Protein AF-E1YEP9-F1 (afdb_monomer_lite)

Organism: NCBI:txid201089

Foldseek 3Di:
DDDDDDDPDPPDDDQLVNVQWDADPVRDIDHDLVSVCVSVPPPDVVVSVVVLVVVLVVCVVVVHHSCVRDDDDPDDDPDPPPPPDDDDDDDDDDDDDD

InterPro domains:
  IPR003497 BRO N-terminal domain [PF02498] (20-78)

Secondary structure (DSSP, 8-state):
-PPPP------S---HHHHT-EE-TTS-EE--HHHHHHHTT-SSHHHHHHHHHHHHHHHHHTT--HHHH-------------------PPPPPPPP--

pLDDT: mean 74.93, std 18.82, range [39.97, 94.25]

Radius of gyration: 26.09 Å; chains: 1; bounding box: 73×68×63 Å

Sequence (98 aa):
MMAKEIVKTTGGHASPFERIRKVNKVGNEYWESRDLADVLGYTQYRNFEAVIEKAKLSCFNSGHRIEDHFADVSKMVETKQRKQLGKAEAPAKKKANN

Structure (mmCIF, N/CA/C/O backbone):
data_AF-E1YEP9-F1
#
_entry.id   AF-E1YEP9-F1
#
loop_
_atom_site.group_PDB
_atom_site.id
_atom_site.type_symbol
_atom_site.label_atom_id
_atom_site.label_alt_id
_atom_site.label_comp_id
_atom_site.label_asym_id
_atom_site.label_entity_id
_atom_site.label_seq_id
_atom_site.pdbx_PDB_ins_code
_atom_site.Cartn_x
_atom_site.Cartn_y
_atom_site.Cartn_z
_atom_site.occupancy
_atom_site.B_iso_or_equiv
_atom_site.auth_seq_id
_atom_site.auth_comp_id
_atom_site.auth_asym_id
_atom_site.auth_atom_id
_atom_site.pdbx_PDB_model_num
ATOM 1 N N . MET A 1 1 ? 10.455 -9.889 -39.639 1.00 39.97 1 MET A N 1
ATOM 2 C CA . MET A 1 1 ? 10.812 -10.696 -38.453 1.00 39.97 1 MET A CA 1
ATOM 3 C C . MET A 1 1 ? 9.800 -10.358 -37.371 1.00 39.97 1 MET A C 1
ATOM 5 O O . MET A 1 1 ? 9.776 -9.221 -36.928 1.00 39.97 1 MET A O 1
ATOM 9 N N . MET A 1 2 ? 8.883 -11.277 -37.066 1.00 41.19 2 MET A N 1
ATOM 10 C CA . MET A 1 2 ? 7.802 -11.064 -36.095 1.00 41.19 2 MET A CA 1
ATOM 11 C C . MET A 1 2 ? 8.363 -11.326 -34.692 1.00 41.19 2 MET A C 1
ATOM 13 O O . MET A 1 2 ? 8.822 -12.437 -34.421 1.00 41.19 2 MET A O 1
ATOM 17 N N . ALA A 1 3 ? 8.388 -10.309 -33.831 1.00 51.38 3 ALA A N 1
ATOM 18 C CA . ALA A 1 3 ? 8.779 -10.472 -32.437 1.00 51.38 3 ALA A CA 1
ATOM 19 C C . ALA A 1 3 ? 7.714 -11.313 -31.719 1.00 51.38 3 ALA A C 1
ATOM 21 O O . ALA A 1 3 ? 6.533 -10.979 -31.727 1.00 51.38 3 ALA A O 1
ATOM 22 N N . LYS A 1 4 ? 8.151 -12.441 -31.157 1.00 49.72 4 LYS A N 1
ATOM 23 C CA . LYS A 1 4 ? 7.340 -13.381 -30.382 1.00 49.72 4 LYS A CA 1
ATOM 24 C C . LYS A 1 4 ? 6.714 -12.672 -29.181 1.00 49.72 4 LYS A C 1
ATOM 26 O O . LYS A 1 4 ? 7.434 -12.177 -28.317 1.00 49.72 4 LYS A O 1
ATOM 31 N N . GLU A 1 5 ? 5.389 -12.686 -29.111 1.00 57.19 5 GLU A N 1
ATOM 32 C CA . GLU A 1 5 ? 4.649 -12.367 -27.895 1.00 57.19 5 GLU A CA 1
ATOM 33 C C . GLU A 1 5 ? 4.967 -13.411 -26.818 1.00 57.19 5 GLU A C 1
ATOM 35 O O . GLU A 1 5 ? 4.740 -14.612 -26.983 1.00 57.19 5 GLU A O 1
ATOM 40 N N . ILE A 1 6 ? 5.517 -12.943 -25.701 1.00 57.78 6 ILE A N 1
ATOM 41 C CA . ILE A 1 6 ? 5.626 -13.716 -24.467 1.00 57.78 6 ILE A CA 1
ATOM 42 C C . ILE A 1 6 ? 4.235 -13.835 -23.835 1.00 57.78 6 ILE A C 1
ATOM 44 O O . ILE A 1 6 ? 3.809 -12.997 -23.044 1.00 57.78 6 ILE A O 1
ATOM 48 N N . VAL A 1 7 ? 3.513 -14.899 -24.181 1.00 55.56 7 VAL A N 1
ATOM 49 C CA . VAL A 1 7 ? 2.332 -15.334 -23.427 1.00 55.56 7 VAL A CA 1
ATOM 50 C C . VAL A 1 7 ? 2.781 -15.685 -22.006 1.00 55.56 7 VAL A C 1
ATOM 52 O O . VAL A 1 7 ? 3.475 -16.680 -21.789 1.00 55.56 7 VAL A O 1
ATOM 55 N N . LYS A 1 8 ? 2.408 -14.858 -21.021 1.00 56.81 8 LYS A N 1
ATOM 56 C CA . LYS A 1 8 ? 2.559 -15.186 -19.597 1.00 56.81 8 LYS A CA 1
ATOM 57 C C . LYS A 1 8 ? 1.553 -16.297 -19.253 1.00 56.81 8 LYS A C 1
ATOM 59 O O . LYS A 1 8 ? 0.384 -16.033 -18.987 1.00 56.81 8 LYS A O 1
ATOM 64 N N . THR A 1 9 ? 2.007 -17.546 -19.302 1.00 49.25 9 THR A N 1
ATOM 65 C CA . THR A 1 9 ? 1.274 -18.731 -18.834 1.00 49.25 9 THR A CA 1
ATOM 66 C C . THR A 1 9 ? 1.121 -18.684 -17.312 1.00 49.25 9 THR A C 1
ATOM 68 O O . THR A 1 9 ? 2.049 -19.048 -16.595 1.00 49.25 9 THR A O 1
ATOM 71 N N . THR A 1 10 ? -0.052 -18.300 -16.802 1.00 54.34 10 THR A N 1
ATOM 72 C CA . THR A 1 10 ? -0.439 -18.591 -15.409 1.00 54.34 10 THR A CA 1
ATOM 73 C C . THR A 1 10 ? -1.426 -19.752 -15.416 1.00 54.34 10 THR A C 1
ATOM 75 O O . THR A 1 10 ? -2.640 -19.568 -15.466 1.00 54.34 10 THR A O 1
ATOM 78 N N . GLY A 1 11 ? -0.892 -20.973 -15.425 1.00 53.00 11 GLY A N 1
ATOM 79 C CA . GLY A 1 11 ? -1.674 -22.188 -15.235 1.00 53.00 11 GLY A CA 1
ATOM 80 C C . GLY A 1 11 ? -2.102 -22.350 -13.772 1.00 53.00 11 GLY A C 1
ATOM 81 O O . GLY A 1 11 ? -1.272 -22.337 -12.868 1.00 53.00 11 GLY A O 1
ATOM 82 N N . GLY A 1 12 ? -3.404 -22.528 -13.549 1.00 63.25 12 GLY A N 1
ATOM 83 C CA . GLY A 1 12 ? -3.971 -23.209 -12.379 1.00 63.25 12 GLY A CA 1
ATOM 84 C C . GLY A 1 12 ? -4.341 -22.358 -11.162 1.00 63.25 12 GLY A C 1
ATOM 85 O O . GLY A 1 12 ? -5.459 -22.489 -10.674 1.00 63.25 12 GLY A O 1
ATOM 86 N N . HIS A 1 13 ? -3.466 -21.477 -10.668 1.00 62.81 13 HIS A N 1
ATOM 87 C CA . HIS A 1 13 ? -3.730 -20.735 -9.424 1.00 62.81 13 HIS A CA 1
ATOM 88 C C . HIS A 1 13 ? -3.245 -19.286 -9.513 1.00 62.81 13 HIS A C 1
ATOM 90 O O . HIS A 1 13 ? -2.092 -18.978 -9.222 1.00 62.81 13 HIS A O 1
ATOM 96 N N . ALA A 1 14 ? -4.136 -18.371 -9.904 1.00 78.62 14 ALA A N 1
ATOM 97 C CA . ALA A 1 14 ? -3.864 -16.943 -9.778 1.00 78.62 14 ALA A CA 1
ATOM 98 C C . ALA A 1 14 ? -3.813 -16.576 -8.288 1.00 78.62 14 ALA A C 1
ATOM 100 O O . ALA A 1 14 ? -4.786 -16.796 -7.558 1.00 78.62 14 ALA A O 1
ATOM 101 N N . SER A 1 15 ? -2.681 -16.028 -7.834 1.00 89.12 15 SER A N 1
ATOM 102 C CA . SER A 1 15 ? -2.558 -15.555 -6.456 1.00 89.12 15 SER A CA 1
ATOM 103 C C . SER A 1 15 ? -3.604 -14.461 -6.186 1.00 89.12 15 SER A C 1
ATOM 105 O O . SER A 1 15 ? -4.015 -13.755 -7.115 1.00 89.12 15 SER A O 1
ATOM 107 N N . PRO A 1 16 ? -4.037 -14.266 -4.930 1.00 89.38 16 PRO A N 1
ATOM 108 C CA . PRO A 1 16 ? -4.932 -13.165 -4.577 1.00 89.38 16 PRO A CA 1
ATOM 109 C C . PRO A 1 16 ? -4.438 -11.795 -5.071 1.00 89.38 16 PRO A C 1
ATOM 111 O O . PRO A 1 16 ? -5.250 -10.950 -5.433 1.00 89.38 16 PRO A O 1
ATOM 114 N N . PHE A 1 17 ? -3.118 -11.610 -5.171 1.00 90.69 17 PHE A N 1
ATOM 115 C CA . PHE A 1 17 ? -2.482 -10.391 -5.667 1.00 90.69 17 PHE A CA 1
ATOM 116 C C . PHE A 1 17 ? -2.583 -10.229 -7.188 1.00 90.69 17 PHE A C 1
ATOM 118 O O . PHE A 1 17 ? -2.809 -9.118 -7.665 1.00 90.69 17 PHE A O 1
ATOM 125 N N . GLU A 1 18 ? -2.492 -11.319 -7.958 1.00 91.38 18 GLU A N 1
ATOM 126 C CA . GLU A 1 18 ? -2.675 -11.266 -9.417 1.00 91.38 18 GLU A CA 1
ATOM 127 C C . GLU A 1 18 ? -4.107 -10.865 -9.788 1.00 91.38 18 GLU A C 1
ATOM 129 O O . GLU A 1 18 ? -4.331 -10.216 -10.807 1.00 91.38 18 GLU A O 1
ATOM 134 N N . ARG A 1 19 ? -5.088 -11.202 -8.941 1.00 90.75 19 ARG A N 1
ATOM 135 C CA . ARG A 1 19 ? -6.506 -10.881 -9.173 1.00 90.75 19 ARG A CA 1
ATOM 136 C C . ARG A 1 19 ? -6.817 -9.387 -9.075 1.00 90.75 19 ARG A C 1
ATOM 138 O O . ARG A 1 19 ? -7.766 -8.937 -9.708 1.00 90.75 19 ARG A O 1
ATOM 145 N N . ILE A 1 20 ? -6.046 -8.641 -8.284 1.00 93.38 20 ILE A N 1
ATOM 146 C CA . ILE A 1 20 ? -6.215 -7.191 -8.079 1.00 93.38 20 ILE A CA 1
ATOM 147 C C . ILE A 1 20 ? -5.174 -6.358 -8.842 1.00 93.38 20 ILE A C 1
ATOM 149 O O . ILE A 1 20 ? -5.124 -5.136 -8.692 1.00 93.38 20 ILE A O 1
ATOM 153 N N . ARG A 1 21 ? -4.337 -7.008 -9.658 1.00 93.31 21 ARG A N 1
ATOM 154 C CA . ARG A 1 21 ? -3.330 -6.345 -10.485 1.00 93.31 21 ARG A CA 1
ATOM 155 C C . ARG A 1 21 ? -4.002 -5.464 -11.535 1.00 93.31 21 ARG A C 1
ATOM 157 O O .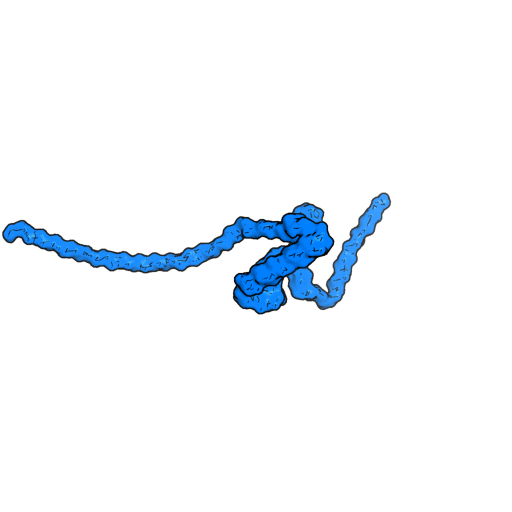 ARG A 1 21 ? -4.866 -5.921 -12.283 1.00 93.31 21 ARG A O 1
ATOM 164 N N . LYS A 1 22 ? -3.553 -4.215 -11.639 1.00 92.25 22 LYS A N 1
ATOM 165 C CA . LYS A 1 22 ? -3.986 -3.250 -12.656 1.00 92.25 22 LYS A CA 1
ATOM 166 C C . LYS A 1 22 ? -2.810 -2.911 -13.562 1.00 92.25 22 LYS A C 1
ATOM 168 O O . LYS A 1 22 ? -1.655 -3.047 -13.173 1.00 92.25 22 LYS A O 1
ATOM 173 N N . VAL A 1 23 ? -3.105 -2.487 -14.785 1.00 93.50 23 VAL A N 1
ATOM 174 C CA . VAL A 1 23 ? -2.098 -2.082 -15.770 1.00 93.50 23 VAL A CA 1
ATOM 175 C C . VAL A 1 23 ? -2.440 -0.677 -16.235 1.00 93.50 23 VAL A C 1
ATOM 177 O O . VAL A 1 23 ? -3.595 -0.390 -16.554 1.00 93.50 23 VAL A O 1
ATOM 180 N N . ASN A 1 24 ? -1.466 0.229 -16.210 1.00 88.94 24 ASN A N 1
ATOM 181 C CA . ASN A 1 24 ? -1.675 1.604 -16.651 1.00 88.94 24 ASN A CA 1
ATOM 182 C C . ASN A 1 24 ? -1.579 1.718 -18.187 1.00 88.94 24 ASN A C 1
ATOM 184 O O . ASN A 1 24 ? -1.259 0.760 -18.886 1.00 88.94 24 ASN A O 1
ATOM 188 N N . LYS A 1 25 ? -1.822 2.916 -18.734 1.00 89.56 25 LYS A N 1
ATOM 189 C CA . LYS A 1 25 ? -1.782 3.163 -20.191 1.00 89.56 25 LYS A CA 1
ATOM 190 C C . LYS A 1 25 ? -0.412 2.909 -20.837 1.00 89.56 25 LYS A C 1
ATOM 192 O O . LYS A 1 25 ? -0.336 2.781 -22.051 1.00 89.56 25 LYS A O 1
ATOM 197 N N . VAL A 1 26 ? 0.649 2.870 -20.033 1.00 90.38 26 VAL A N 1
ATOM 198 C CA . VAL A 1 26 ? 2.038 2.648 -20.460 1.00 90.38 26 VAL A CA 1
ATOM 199 C C . VAL A 1 26 ? 2.411 1.159 -20.370 1.00 90.38 26 VAL A C 1
ATOM 201 O O . VAL A 1 26 ? 3.500 0.771 -20.772 1.00 90.38 26 VAL A O 1
ATOM 204 N N . GLY A 1 27 ? 1.511 0.302 -19.874 1.00 89.44 27 GLY A N 1
ATOM 205 C CA . GLY A 1 27 ? 1.762 -1.129 -19.706 1.00 89.44 27 GLY A CA 1
ATOM 206 C C . GLY A 1 27 ? 2.409 -1.507 -18.371 1.00 89.44 27 GLY A C 1
ATOM 207 O O . GLY A 1 27 ? 2.709 -2.680 -18.169 1.00 89.44 27 GLY A O 1
ATOM 208 N N . ASN A 1 28 ? 2.591 -0.560 -17.443 1.00 89.25 28 ASN A N 1
ATOM 209 C CA . ASN A 1 28 ? 3.166 -0.854 -16.129 1.00 89.25 28 ASN A CA 1
ATOM 210 C C . ASN A 1 28 ? 2.105 -1.412 -15.176 1.00 89.25 28 ASN A C 1
ATOM 212 O O . ASN A 1 28 ? 0.991 -0.883 -15.083 1.00 89.25 28 ASN A O 1
ATOM 216 N N . GLU A 1 29 ? 2.485 -2.458 -14.449 1.00 93.06 29 GLU A N 1
ATOM 217 C CA . GLU A 1 29 ? 1.665 -3.115 -13.434 1.00 93.06 29 GLU A CA 1
ATOM 218 C C . GLU A 1 29 ? 1.649 -2.280 -12.143 1.00 93.06 29 GLU A C 1
ATOM 220 O O . GLU A 1 29 ? 2.682 -1.787 -11.692 1.00 93.06 29 GLU A O 1
ATOM 225 N N . TYR A 1 30 ? 0.468 -2.103 -11.551 1.00 91.19 30 TYR A N 1
ATOM 226 C CA . TYR A 1 30 ? 0.286 -1.403 -10.284 1.00 91.19 30 TYR A CA 1
ATOM 227 C C . TYR A 1 30 ? -0.876 -1.995 -9.484 1.00 91.19 30 TYR A C 1
ATOM 229 O O . TYR A 1 30 ? -1.757 -2.673 -10.019 1.00 91.19 30 TYR A O 1
ATOM 237 N N . TRP A 1 31 ? -0.894 -1.696 -8.189 1.00 92.25 31 TRP A N 1
ATOM 238 C CA . TRP A 1 31 ? -1.940 -2.113 -7.263 1.00 92.25 31 TRP A CA 1
ATOM 239 C C . TRP A 1 31 ? -2.508 -0.891 -6.549 1.00 92.25 31 TRP A C 1
ATOM 241 O O . TRP A 1 31 ? -1.761 0.001 -6.148 1.00 92.25 31 TRP A O 1
ATOM 251 N N . GLU A 1 32 ? -3.832 -0.831 -6.381 1.00 91.00 32 GLU A N 1
ATOM 252 C CA . GLU A 1 32 ? -4.420 0.185 -5.507 1.00 91.00 32 GLU A CA 1
ATOM 253 C C . GLU A 1 32 ? -4.262 -0.250 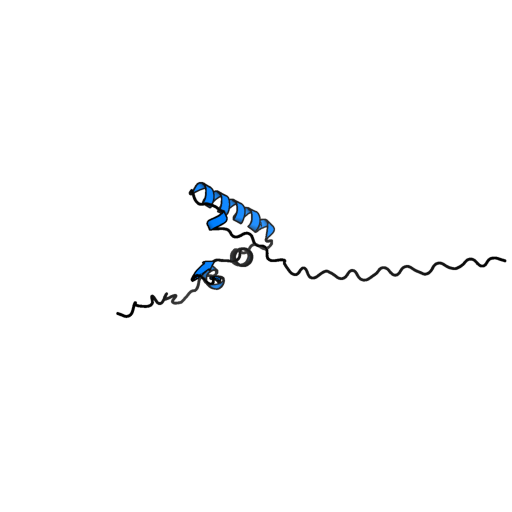-4.045 1.00 91.00 32 GLU A C 1
ATOM 255 O O . GLU A 1 32 ? -4.550 -1.387 -3.677 1.00 91.00 32 GLU A O 1
ATOM 260 N N . SER A 1 33 ? -3.831 0.688 -3.201 1.00 89.81 33 SER A N 1
ATOM 261 C CA . SER A 1 33 ? -3.585 0.453 -1.773 1.00 89.81 33 SER A CA 1
ATOM 262 C C . SER A 1 33 ? -4.790 -0.156 -1.038 1.00 89.81 33 SER A C 1
ATOM 264 O O . SER A 1 33 ? -4.631 -1.020 -0.180 1.00 89.81 33 SER A O 1
ATOM 266 N N . ARG A 1 34 ? -6.013 0.258 -1.397 1.00 89.38 34 ARG A N 1
ATOM 267 C CA . ARG A 1 34 ? -7.244 -0.273 -0.788 1.00 89.38 34 ARG A CA 1
ATOM 268 C C . ARG A 1 34 ? -7.466 -1.748 -1.107 1.00 89.38 34 ARG A C 1
ATOM 270 O O . ARG A 1 34 ? -7.722 -2.519 -0.193 1.00 89.38 34 ARG A O 1
ATOM 277 N N . ASP A 1 35 ? -7.283 -2.133 -2.367 1.00 91.19 35 ASP A N 1
ATOM 278 C CA . ASP A 1 35 ? -7.430 -3.528 -2.789 1.00 91.19 35 ASP A CA 1
ATOM 279 C C . ASP A 1 35 ? -6.378 -4.415 -2.101 1.00 91.19 35 ASP A C 1
ATOM 281 O O . ASP A 1 35 ? -6.671 -5.534 -1.683 1.00 91.19 35 ASP A O 1
ATOM 285 N N . LEU A 1 36 ? -5.153 -3.901 -1.929 1.00 92.25 36 LEU A N 1
ATOM 286 C CA . LEU A 1 36 ? -4.100 -4.596 -1.185 1.00 92.25 36 LEU A CA 1
ATOM 287 C C . LEU A 1 36 ? -4.453 -4.789 0.291 1.00 92.25 36 LEU A C 1
ATOM 289 O O . LEU A 1 36 ? -4.226 -5.875 0.823 1.00 92.25 36 LEU A O 1
ATOM 293 N N . ALA A 1 37 ? -5.011 -3.768 0.946 1.00 92.88 37 ALA A N 1
ATOM 294 C CA . ALA A 1 37 ? -5.439 -3.862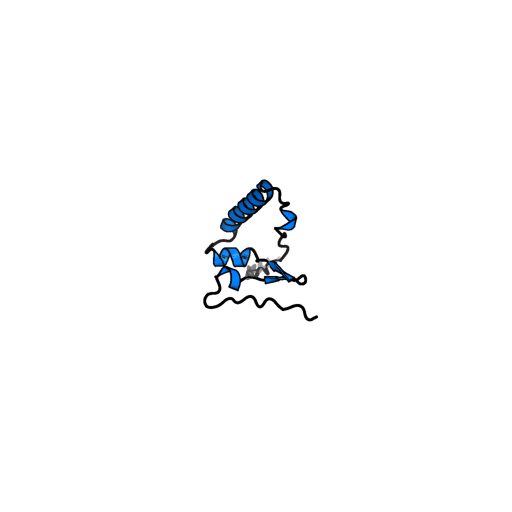 2.339 1.00 92.88 37 ALA A CA 1
ATOM 295 C C . ALA A 1 37 ? -6.476 -4.981 2.530 1.00 92.88 37 ALA A C 1
ATOM 297 O O . ALA A 1 37 ? -6.341 -5.791 3.451 1.00 92.88 37 ALA A O 1
ATOM 298 N N . ASP A 1 38 ? -7.454 -5.064 1.624 1.00 91.88 38 ASP A N 1
ATOM 299 C CA . ASP A 1 38 ? -8.508 -6.079 1.655 1.00 91.88 38 ASP A CA 1
ATOM 300 C C . ASP A 1 38 ? -7.944 -7.489 1.427 1.00 91.88 38 ASP A C 1
ATOM 302 O O . ASP A 1 38 ? -8.257 -8.413 2.179 1.00 91.88 38 ASP A O 1
ATOM 306 N N . VAL A 1 39 ? -7.058 -7.660 0.437 1.00 93.94 39 VAL A N 1
ATOM 307 C CA . VAL A 1 39 ? -6.409 -8.955 0.153 1.00 93.94 39 VAL A CA 1
ATOM 308 C C . VAL A 1 39 ? -5.532 -9.427 1.316 1.00 93.94 39 VAL A C 1
ATOM 310 O O . VAL A 1 39 ? -5.452 -10.627 1.577 1.00 93.94 39 VAL A O 1
ATOM 313 N N . LEU A 1 40 ? -4.901 -8.499 2.037 1.00 91.75 40 LEU A N 1
ATOM 314 C CA . LEU A 1 40 ? -4.092 -8.791 3.223 1.00 91.75 40 LEU A CA 1
ATOM 315 C C . LEU A 1 40 ? -4.925 -8.951 4.509 1.00 91.75 40 LEU A C 1
ATOM 317 O O . LEU A 1 40 ? -4.364 -9.263 5.558 1.00 91.75 40 LEU A O 1
ATOM 321 N N . GLY A 1 41 ? -6.248 -8.765 4.446 1.00 92.94 41 GLY A N 1
ATOM 322 C CA . GLY A 1 41 ? -7.162 -8.996 5.566 1.00 92.94 41 GLY A CA 1
ATOM 323 C C . GLY A 1 41 ? -7.243 -7.854 6.583 1.00 92.94 41 GLY A C 1
ATOM 324 O O . GLY A 1 41 ? -7.665 -8.072 7.721 1.00 92.94 41 GLY A O 1
ATOM 325 N N . TYR A 1 42 ? -6.858 -6.630 6.215 1.00 91.75 42 TYR A N 1
ATOM 326 C CA . TYR A 1 42 ? -6.976 -5.472 7.101 1.00 91.75 42 TYR A CA 1
ATOM 327 C C . TYR A 1 42 ? -8.423 -4.970 7.165 1.00 91.75 42 TYR A C 1
ATOM 329 O O . TYR A 1 42 ? -8.929 -4.375 6.224 1.00 91.75 42 TYR A O 1
ATOM 337 N N . THR A 1 43 ? -9.078 -5.114 8.322 1.00 88.12 43 THR A N 1
ATOM 338 C CA . THR A 1 43 ? -10.463 -4.635 8.526 1.00 88.12 43 THR A CA 1
ATOM 339 C C . THR A 1 43 ? -10.595 -3.109 8.476 1.00 88.12 43 THR A C 1
ATOM 341 O O . THR A 1 43 ? -11.642 -2.579 8.118 1.00 88.12 43 THR A O 1
ATOM 344 N N . GLN A 1 44 ? -9.552 -2.385 8.886 1.00 87.38 44 GLN A N 1
ATOM 345 C CA . GLN A 1 44 ? -9.530 -0.924 8.910 1.00 87.38 44 GLN A CA 1
ATOM 346 C C . GLN A 1 44 ? -8.313 -0.422 8.143 1.00 87.38 44 GLN A C 1
ATOM 348 O O . GLN A 1 44 ? -7.179 -0.724 8.517 1.00 87.38 44 GLN A O 1
ATOM 353 N N . TYR A 1 45 ? -8.547 0.414 7.129 1.00 87.69 45 TYR A N 1
ATOM 354 C CA . TYR A 1 45 ? -7.481 0.974 6.294 1.00 87.69 45 TYR A CA 1
ATOM 355 C C . TYR A 1 45 ? -6.429 1.744 7.108 1.00 87.69 45 TYR A C 1
ATOM 357 O O . TYR A 1 45 ? -5.246 1.656 6.809 1.00 87.69 45 TYR A O 1
ATOM 365 N N . ARG A 1 46 ? -6.820 2.402 8.209 1.00 87.25 46 ARG A N 1
ATOM 366 C CA . ARG A 1 46 ? -5.888 3.112 9.104 1.00 87.25 46 ARG A CA 1
ATOM 367 C C . ARG A 1 46 ? -4.777 2.220 9.668 1.00 87.25 46 ARG A C 1
ATOM 369 O O . ARG A 1 46 ? -3.655 2.671 9.874 1.00 87.25 46 ARG A O 1
ATOM 376 N N . ASN A 1 47 ? -5.066 0.940 9.894 1.00 88.88 47 ASN A N 1
ATOM 377 C CA . ASN A 1 47 ? -4.054 -0.013 10.353 1.00 88.88 47 ASN A CA 1
ATOM 378 C C . ASN A 1 47 ? -3.083 -0.387 9.224 1.00 88.88 47 ASN A C 1
ATOM 380 O O . ASN A 1 47 ? -1.926 -0.713 9.486 1.00 88.88 47 ASN A O 1
ATOM 384 N N . PHE A 1 48 ? -3.549 -0.319 7.976 1.00 91.81 48 PHE A N 1
ATOM 385 C CA . PHE A 1 48 ? -2.739 -0.542 6.787 1.00 91.81 48 PHE A CA 1
ATOM 386 C C . PHE A 1 48 ? -1.864 0.673 6.441 1.00 91.81 48 PHE A C 1
ATOM 388 O O . PHE A 1 48 ? -0.754 0.491 5.952 1.00 91.81 48 PHE A O 1
ATOM 395 N N . GLU A 1 49 ? -2.278 1.900 6.782 1.00 90.25 49 GLU A N 1
ATOM 396 C CA . GLU A 1 49 ? -1.462 3.114 6.582 1.00 90.25 49 GLU A CA 1
ATOM 397 C C . GLU A 1 49 ? -0.066 2.987 7.210 1.00 90.25 49 GLU A C 1
ATOM 399 O O . GLU A 1 49 ? 0.936 3.289 6.568 1.00 90.25 49 GLU A O 1
ATOM 404 N N . ALA A 1 50 ? 0.030 2.429 8.421 1.00 90.19 50 ALA A N 1
ATOM 405 C CA . ALA A 1 50 ? 1.318 2.194 9.078 1.00 90.19 50 ALA A CA 1
ATOM 406 C C . ALA A 1 50 ? 2.217 1.194 8.322 1.00 90.19 50 ALA A C 1
ATOM 408 O O . ALA A 1 50 ? 3.443 1.265 8.419 1.00 90.19 50 ALA A O 1
ATOM 409 N N . VAL A 1 51 ? 1.629 0.250 7.582 1.00 91.62 51 VAL A N 1
ATOM 410 C CA . VAL A 1 51 ? 2.365 -0.702 6.736 1.00 91.62 51 VAL A CA 1
ATOM 411 C C . VAL A 1 51 ? 2.889 -0.004 5.488 1.00 91.62 51 VAL A C 1
ATOM 413 O O . VAL A 1 51 ? 4.043 -0.214 5.120 1.00 91.62 51 VAL A O 1
ATOM 416 N N . ILE A 1 52 ? 2.079 0.867 4.882 1.00 90.81 52 ILE A N 1
ATOM 417 C CA . ILE A 1 52 ? 2.482 1.676 3.726 1.00 90.81 52 ILE A CA 1
ATOM 418 C C . ILE A 1 52 ? 3.675 2.561 4.093 1.00 90.81 52 ILE A C 1
ATOM 420 O O . ILE A 1 52 ? 4.663 2.579 3.365 1.00 90.81 52 ILE A O 1
ATOM 424 N N . GLU A 1 53 ? 3.633 3.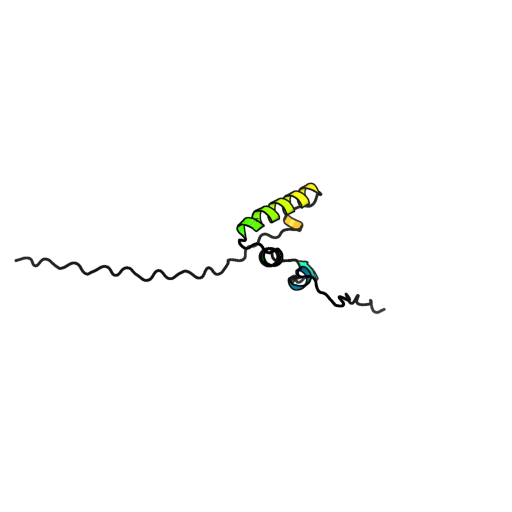239 5.242 1.00 91.44 53 GLU A N 1
ATOM 425 C CA . GLU A 1 53 ? 4.742 4.092 5.690 1.00 91.44 53 GLU A CA 1
ATOM 426 C C . GLU A 1 53 ? 6.035 3.299 5.913 1.00 91.44 53 GLU A C 1
ATOM 428 O O . GLU A 1 53 ? 7.114 3.728 5.502 1.00 91.44 53 GLU A O 1
ATOM 433 N N . LYS A 1 54 ? 5.941 2.090 6.477 1.00 92.50 54 LYS A N 1
ATOM 434 C CA . LYS A 1 54 ? 7.100 1.192 6.592 1.00 92.50 54 LYS A CA 1
ATOM 435 C C . LYS A 1 54 ? 7.631 0.769 5.225 1.00 92.50 54 LYS A C 1
ATOM 437 O O . LYS A 1 54 ? 8.841 0.768 5.033 1.00 92.50 54 LYS A O 1
ATOM 442 N N . ALA A 1 55 ? 6.753 0.449 4.276 1.00 91.31 55 ALA A N 1
ATOM 443 C CA . ALA A 1 55 ? 7.152 0.074 2.923 1.00 91.31 55 ALA A CA 1
ATOM 444 C C . ALA A 1 55 ? 7.864 1.227 2.196 1.00 91.31 55 ALA A C 1
ATOM 446 O O . ALA A 1 55 ? 8.909 1.006 1.584 1.00 91.31 55 ALA A O 1
ATOM 447 N N . LYS A 1 56 ? 7.360 2.462 2.325 1.00 91.25 56 LYS A N 1
ATOM 448 C CA . LYS A 1 56 ? 8.022 3.674 1.817 1.00 91.25 56 LYS A CA 1
ATOM 449 C C . LYS A 1 56 ? 9.414 3.846 2.424 1.00 91.25 56 LYS A C 1
ATOM 451 O O . LYS A 1 56 ? 10.378 4.037 1.688 1.00 91.25 56 LYS A O 1
ATOM 456 N N . LEU A 1 57 ? 9.529 3.720 3.749 1.00 92.56 57 LEU A N 1
ATOM 457 C CA . LEU A 1 57 ? 10.809 3.831 4.450 1.00 92.56 57 LEU A CA 1
ATOM 458 C C . LEU A 1 57 ? 11.802 2.752 4.001 1.00 92.56 57 LEU A C 1
ATOM 460 O O . LEU A 1 57 ? 12.970 3.051 3.778 1.00 92.56 57 LEU A O 1
ATOM 464 N N . SER A 1 58 ? 11.350 1.508 3.825 1.00 92.44 58 SER A N 1
ATOM 465 C CA . SER A 1 58 ? 12.183 0.435 3.275 1.00 92.44 58 SER A CA 1
ATOM 466 C C . SER A 1 58 ? 12.659 0.755 1.858 1.00 92.44 58 SER A C 1
ATOM 468 O O . SER A 1 58 ? 13.837 0.580 1.572 1.00 92.44 58 SER A O 1
ATOM 470 N N . CYS A 1 59 ? 11.778 1.274 1.000 1.00 90.62 59 CYS A N 1
ATOM 471 C CA . CYS A 1 59 ? 12.117 1.670 -0.368 1.00 90.62 59 CYS A CA 1
ATOM 472 C C . CYS A 1 59 ? 13.191 2.772 -0.382 1.00 90.62 59 CYS A C 1
ATOM 474 O O . CYS A 1 59 ? 14.202 2.651 -1.074 1.00 90.62 59 CYS A O 1
ATOM 476 N N . PHE A 1 60 ? 13.017 3.786 0.470 1.00 92.00 60 PHE A N 1
ATOM 477 C CA . PHE A 1 60 ? 13.993 4.855 0.671 1.00 92.00 60 PHE A CA 1
ATOM 478 C C . PHE A 1 60 ? 15.342 4.333 1.176 1.00 92.00 60 PHE A C 1
ATOM 480 O O . PHE A 1 60 ? 16.385 4.670 0.621 1.00 92.00 60 PHE A O 1
ATOM 487 N N . ASN A 1 61 ? 15.331 3.452 2.178 1.00 94.25 61 ASN A N 1
ATOM 488 C CA . ASN A 1 61 ? 16.549 2.849 2.725 1.00 94.25 61 ASN A CA 1
ATOM 489 C C . ASN A 1 61 ? 17.280 1.958 1.708 1.00 94.25 61 ASN A C 1
ATOM 491 O O . ASN A 1 61 ? 18.491 1.782 1.810 1.00 94.25 61 ASN A O 1
ATOM 495 N N . SER A 1 62 ? 16.569 1.416 0.717 1.00 92.69 62 SER A N 1
ATOM 496 C CA . SER A 1 62 ? 17.154 0.696 -0.420 1.00 92.69 62 SER A CA 1
ATOM 497 C C . SER A 1 62 ? 17.714 1.619 -1.514 1.00 92.69 62 SER A C 1
ATOM 499 O O . SER A 1 62 ? 18.203 1.122 -2.524 1.00 92.69 62 SER A O 1
ATOM 501 N N . GLY A 1 63 ? 17.675 2.943 -1.327 1.00 91.62 63 GLY A N 1
ATOM 502 C CA . GLY A 1 63 ? 18.203 3.928 -2.273 1.00 91.62 63 GLY A CA 1
ATOM 503 C C . GLY A 1 63 ? 17.229 4.324 -3.385 1.00 91.62 63 GLY A C 1
ATOM 504 O O . GLY A 1 63 ? 17.641 4.970 -4.348 1.00 91.62 63 GLY A O 1
ATOM 505 N N . HIS A 1 64 ? 15.950 3.957 -3.271 1.00 90.44 64 HIS A N 1
ATOM 506 C CA . HIS A 1 64 ? 14.918 4.321 -4.239 1.00 90.44 64 HIS A CA 1
ATOM 507 C C . HIS A 1 64 ? 14.122 5.543 -3.776 1.00 90.44 64 HIS A C 1
ATOM 509 O O . HIS A 1 64 ? 13.856 5.727 -2.588 1.00 90.44 64 HIS A O 1
ATOM 515 N N . ARG A 1 65 ? 13.707 6.387 -4.724 1.00 86.44 65 ARG A N 1
ATOM 516 C CA . ARG A 1 65 ? 12.842 7.536 -4.432 1.00 86.44 65 ARG A CA 1
ATOM 517 C C . ARG A 1 65 ? 11.417 7.048 -4.208 1.00 86.44 65 ARG A C 1
ATOM 519 O O . ARG A 1 65 ? 10.892 6.285 -5.013 1.00 86.44 65 ARG A O 1
ATOM 526 N N . ILE A 1 66 ? 10.775 7.499 -3.137 1.00 86.69 66 ILE A N 1
ATOM 527 C CA . ILE A 1 66 ? 9.424 7.045 -2.786 1.00 86.69 66 ILE A CA 1
ATOM 528 C C . ILE A 1 66 ? 8.425 7.457 -3.874 1.00 86.69 66 ILE A C 1
ATOM 530 O O . ILE A 1 66 ? 7.576 6.655 -4.253 1.00 86.69 66 ILE A O 1
ATOM 534 N N . GLU A 1 67 ? 8.560 8.670 -4.410 1.00 85.38 67 GLU A N 1
ATOM 535 C CA . GLU A 1 67 ? 7.663 9.243 -5.424 1.00 85.38 67 GLU A CA 1
ATOM 536 C C . GLU A 1 67 ? 7.617 8.443 -6.738 1.00 85.38 67 GLU A C 1
ATOM 538 O O . GLU A 1 67 ? 6.609 8.481 -7.441 1.00 85.38 67 GLU A O 1
ATOM 543 N N . ASP A 1 68 ? 8.676 7.691 -7.054 1.00 84.56 68 ASP A N 1
ATOM 544 C CA . ASP A 1 68 ? 8.750 6.878 -8.275 1.00 84.56 68 ASP A CA 1
ATOM 545 C C . ASP A 1 68 ? 7.967 5.559 -8.140 1.00 84.56 68 ASP A C 1
ATOM 547 O O . ASP A 1 68 ? 7.583 4.944 -9.137 1.00 84.56 68 ASP A O 1
ATOM 551 N N . HIS A 1 69 ? 7.712 5.122 -6.902 1.00 83.38 69 HIS A N 1
ATOM 552 C CA . HIS A 1 69 ? 7.084 3.836 -6.588 1.00 83.38 69 HIS A CA 1
ATOM 553 C C . HIS A 1 69 ? 5.706 3.975 -5.930 1.00 83.38 69 HIS A C 1
ATOM 555 O O . HIS A 1 69 ? 4.866 3.083 -6.060 1.00 83.38 69 HIS A O 1
ATOM 561 N N . PHE A 1 70 ? 5.452 5.088 -5.244 1.00 84.62 70 PHE A N 1
ATOM 562 C CA . PHE A 1 70 ? 4.213 5.358 -4.527 1.00 84.62 70 PHE A CA 1
ATOM 563 C C . PHE A 1 70 ? 3.560 6.625 -5.076 1.00 84.62 70 PHE A C 1
ATOM 565 O O . PHE A 1 70 ? 4.018 7.737 -4.828 1.00 84.62 70 PHE A O 1
ATOM 572 N N . ALA A 1 71 ? 2.445 6.453 -5.784 1.00 82.62 71 ALA A N 1
ATOM 573 C CA . ALA A 1 71 ? 1.602 7.566 -6.198 1.00 82.62 71 ALA A CA 1
ATOM 574 C C . ALA A 1 71 ? 0.676 7.992 -5.050 1.00 82.62 71 ALA A C 1
ATOM 576 O O . ALA A 1 71 ? 0.010 7.150 -4.438 1.00 82.62 71 ALA A O 1
ATOM 577 N N . ASP A 1 72 ? 0.599 9.296 -4.783 1.00 72.44 72 ASP A N 1
ATOM 578 C CA . ASP A 1 72 ? -0.377 9.839 -3.839 1.00 72.44 72 ASP A CA 1
ATOM 579 C C . ASP A 1 72 ? -1.803 9.692 -4.403 1.00 72.44 72 ASP A C 1
ATOM 581 O O . ASP A 1 72 ? -2.057 9.911 -5.594 1.00 72.44 72 ASP A O 1
ATOM 585 N N . VAL A 1 73 ? -2.746 9.256 -3.566 1.00 62.62 73 VAL A N 1
ATOM 586 C CA . VAL A 1 73 ? -4.087 8.861 -4.012 1.00 62.62 73 VAL A CA 1
ATOM 587 C C . VAL A 1 73 ? -5.040 10.048 -3.873 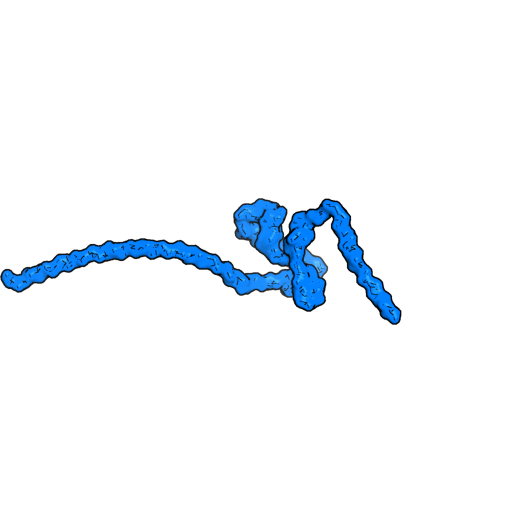1.00 62.62 73 VAL A C 1
ATOM 589 O O . VAL A 1 73 ? -5.683 10.227 -2.847 1.00 62.62 73 VAL A O 1
ATOM 592 N N . SER A 1 74 ? -5.214 10.834 -4.938 1.00 53.97 74 SER A N 1
ATOM 593 C CA . SER A 1 74 ? -6.168 11.965 -4.961 1.00 53.97 74 SER A CA 1
ATOM 594 C C . SER A 1 74 ? -7.619 11.553 -5.290 1.00 53.97 74 SER A C 1
ATOM 596 O O . SER A 1 74 ? -8.419 12.335 -5.803 1.00 53.97 74 SER A O 1
ATOM 598 N N . LYS A 1 75 ? -7.995 10.291 -5.042 1.00 51.34 75 LYS A N 1
ATOM 599 C CA . LYS A 1 75 ? -9.365 9.817 -5.296 1.00 51.34 75 LYS A CA 1
ATOM 600 C C . LYS A 1 75 ? -10.258 10.262 -4.136 1.00 51.34 75 LYS A C 1
ATOM 602 O O . LYS A 1 75 ? -10.247 9.644 -3.072 1.00 51.34 75 LYS A O 1
ATOM 607 N N . MET A 1 76 ? -11.042 11.323 -4.342 1.00 51.53 76 MET A N 1
ATOM 608 C CA . MET A 1 76 ? -12.142 11.663 -3.434 1.00 51.53 76 MET A CA 1
ATOM 609 C C . MET A 1 76 ? -13.071 10.453 -3.321 1.00 51.53 76 MET A C 1
ATOM 611 O O . MET A 1 76 ? -13.664 10.011 -4.304 1.00 51.53 76 MET A O 1
ATOM 615 N N . VAL A 1 77 ? -13.175 9.889 -2.121 1.00 55.12 77 VAL A N 1
ATOM 616 C CA . VAL A 1 77 ? -14.159 8.846 -1.838 1.00 55.12 77 VAL A CA 1
ATOM 617 C C . VAL A 1 77 ? -15.517 9.532 -1.780 1.00 55.12 77 VAL A C 1
ATOM 619 O O . VAL A 1 77 ? -15.681 10.501 -1.035 1.00 55.12 77 VAL A O 1
ATOM 622 N N . GLU A 1 78 ? -16.491 9.044 -2.549 1.00 51.22 78 GLU A N 1
ATOM 623 C CA . GLU A 1 78 ? -17.870 9.522 -2.463 1.00 51.22 78 GLU A CA 1
ATOM 624 C C . GLU A 1 78 ? -18.428 9.154 -1.083 1.00 51.22 78 GLU A C 1
ATOM 626 O O . GLU A 1 78 ? -18.935 8.060 -0.833 1.00 51.22 78 GLU A O 1
ATOM 631 N N . THR A 1 79 ? -18.244 10.065 -0.132 1.00 46.53 79 THR A N 1
ATOM 632 C CA . THR A 1 79 ? -18.777 9.926 1.215 1.00 46.53 79 THR A CA 1
ATOM 633 C C . THR A 1 79 ? -20.285 10.081 1.084 1.00 46.53 79 THR A C 1
ATOM 635 O O . THR A 1 79 ? -20.770 11.188 0.857 1.00 46.53 79 THR A O 1
ATOM 638 N N . LYS A 1 80 ? -21.051 8.989 1.197 1.00 48.06 80 LYS A N 1
ATOM 639 C CA . LYS A 1 80 ? -22.511 9.095 1.300 1.00 48.06 80 LYS A CA 1
ATOM 640 C C . LYS A 1 80 ? -22.826 9.897 2.562 1.00 48.06 80 LYS A C 1
ATOM 642 O O . LYS A 1 80 ? -22.760 9.369 3.670 1.00 48.06 80 LYS A O 1
ATOM 647 N N . GLN A 1 81 ? -23.118 11.188 2.403 1.00 47.50 81 GLN A N 1
ATOM 648 C CA . GLN A 1 81 ? -23.571 12.038 3.496 1.00 47.50 81 GLN A CA 1
ATOM 649 C C . GLN A 1 81 ? -24.820 11.405 4.108 1.00 47.50 81 GLN A C 1
ATOM 651 O O . GLN A 1 81 ? -25.858 11.261 3.459 1.00 47.50 81 GLN A O 1
ATOM 656 N N . ARG A 1 82 ? -24.725 11.021 5.382 1.00 53.66 82 ARG A N 1
ATOM 657 C CA . ARG A 1 82 ? -25.888 10.684 6.200 1.00 53.66 82 ARG A CA 1
ATOM 658 C C . ARG A 1 82 ? -26.733 11.953 6.312 1.00 53.66 82 ARG A C 1
ATOM 660 O O . ARG A 1 82 ? -26.376 12.866 7.049 1.00 53.66 82 ARG A O 1
ATOM 667 N N . LYS A 1 83 ? -27.832 12.027 5.558 1.00 45.44 83 LYS A N 1
ATOM 668 C CA . LYS A 1 83 ? -28.798 13.131 5.612 1.00 45.44 83 LYS A CA 1
ATOM 669 C C . LYS A 1 83 ? -29.341 13.238 7.040 1.00 45.44 83 LYS A C 1
ATOM 671 O O . LYS A 1 83 ? -30.121 12.393 7.473 1.00 45.44 83 LYS A O 1
ATOM 676 N N . GLN A 1 84 ? -28.895 14.246 7.787 1.00 50.84 84 GLN A N 1
ATOM 677 C CA . GLN A 1 84 ? -29.459 14.583 9.090 1.00 50.84 84 GLN A CA 1
ATOM 678 C C . GLN A 1 84 ? -30.904 15.051 8.844 1.00 50.84 84 GLN A C 1
ATOM 680 O O . GLN A 1 84 ? -31.130 16.109 8.259 1.00 50.84 84 GLN A O 1
ATOM 685 N N . LEU A 1 85 ? -31.888 14.220 9.199 1.00 53.19 85 LEU A N 1
ATOM 686 C CA . LEU A 1 85 ? -33.302 14.583 9.123 1.00 53.19 85 LEU A CA 1
ATOM 687 C C . LEU A 1 85 ? -33.581 15.686 10.162 1.00 53.19 85 LEU A C 1
ATOM 689 O O . LEU A 1 85 ? -33.109 15.602 11.297 1.00 53.19 85 LEU A O 1
ATOM 693 N N . GLY A 1 86 ? -34.265 16.744 9.724 1.00 46.53 86 GLY A N 1
ATOM 694 C CA . GLY A 1 86 ? -34.340 18.043 10.392 1.00 46.53 86 GLY A CA 1
ATOM 695 C C . GLY A 1 86 ? -34.946 18.040 11.797 1.00 46.53 86 GLY A C 1
ATOM 696 O O . GLY A 1 86 ? -35.845 17.266 12.118 1.00 46.53 86 GLY A O 1
ATOM 697 N N . LYS A 1 87 ? -34.473 18.977 12.623 1.00 49.81 87 LYS A N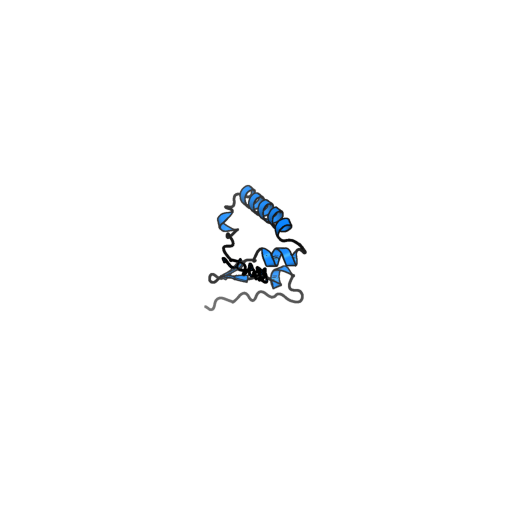 1
ATOM 698 C CA . LYS A 1 87 ? -35.167 19.393 13.843 1.00 49.81 87 LYS A CA 1
ATOM 699 C C . LYS A 1 87 ? -36.282 20.358 13.433 1.00 49.81 87 LYS A C 1
ATOM 701 O O . LYS A 1 87 ? -35.996 21.428 12.906 1.00 49.81 87 LYS A O 1
ATOM 706 N N . ALA A 1 88 ? -37.534 19.958 13.633 1.00 51.19 88 ALA A N 1
ATOM 707 C CA . ALA A 1 88 ? -38.680 20.851 13.521 1.00 51.19 88 ALA A CA 1
ATOM 708 C C . ALA A 1 88 ? -38.673 21.810 14.721 1.00 51.19 88 ALA A C 1
ATOM 710 O O . ALA A 1 88 ? -38.839 21.381 15.863 1.00 51.19 88 ALA A O 1
ATOM 711 N N . GLU A 1 89 ? -38.451 23.096 14.468 1.00 48.62 89 GLU A N 1
ATOM 712 C CA . GLU A 1 89 ? -38.639 24.152 15.459 1.00 48.62 89 GLU A CA 1
ATOM 713 C C . GLU A 1 89 ? -40.134 24.496 15.526 1.00 48.62 89 GLU A C 1
ATOM 715 O O . GLU A 1 89 ? -40.769 24.811 14.519 1.00 48.62 89 GLU A O 1
ATOM 720 N N . ALA A 1 90 ? -40.720 24.351 16.715 1.00 57.78 90 ALA A N 1
ATOM 721 C CA . ALA A 1 90 ? -42.130 24.616 16.977 1.00 57.78 90 ALA A CA 1
ATOM 722 C C . ALA A 1 90 ? -42.444 26.126 16.880 1.00 57.78 90 ALA A C 1
ATOM 724 O O . ALA A 1 90 ? -41.641 26.943 17.335 1.00 57.78 90 ALA A O 1
ATOM 725 N N . PRO A 1 91 ? -43.612 26.534 16.349 1.00 49.97 91 PRO A N 1
ATOM 726 C CA . PRO A 1 91 ? -43.936 27.947 16.193 1.00 49.97 91 PRO A CA 1
ATOM 727 C C . PRO A 1 91 ? -44.253 28.610 17.544 1.00 49.97 91 PRO A C 1
ATOM 729 O O . PRO A 1 91 ? -45.140 28.180 18.286 1.00 49.97 91 PRO A O 1
ATOM 732 N N . ALA A 1 92 ? -43.539 29.697 17.850 1.00 57.38 92 ALA A N 1
ATOM 733 C CA . ALA A 1 92 ? -43.784 30.549 19.008 1.00 57.38 92 ALA A CA 1
ATOM 734 C C . ALA A 1 92 ? -45.146 31.264 18.897 1.00 57.38 92 ALA A C 1
ATOM 736 O O . ALA A 1 92 ? -45.460 31.909 17.895 1.00 57.38 92 ALA A O 1
ATOM 737 N N . LYS A 1 93 ? -45.964 31.156 19.950 1.00 58.97 93 LYS A N 1
ATOM 738 C CA . LYS A 1 93 ? -47.269 31.819 20.073 1.00 58.97 93 LYS A CA 1
ATOM 739 C C . LYS A 1 93 ? -47.092 33.345 20.125 1.00 58.97 93 LYS A C 1
ATOM 741 O O . LYS A 1 93 ? -46.390 33.852 20.998 1.00 58.97 93 LYS A O 1
ATOM 746 N N . LYS A 1 94 ? -47.777 34.074 19.234 1.00 57.62 94 LYS A N 1
ATOM 747 C CA . LYS A 1 94 ? -47.944 35.536 19.312 1.00 57.62 94 LYS A CA 1
ATOM 748 C C . LYS A 1 94 ? -48.656 35.895 20.621 1.00 57.62 94 LYS A C 1
ATOM 750 O O . LYS A 1 94 ? -49.762 35.416 20.862 1.00 57.62 94 LYS A O 1
ATOM 755 N N . LYS A 1 95 ? -48.048 36.754 21.442 1.00 52.66 95 LYS A N 1
ATOM 756 C CA . LYS A 1 95 ? -48.770 37.450 22.512 1.00 52.66 95 LYS A CA 1
ATOM 757 C C . LYS A 1 95 ? -49.601 38.560 21.873 1.00 52.66 95 LYS A C 1
ATOM 759 O O . LYS A 1 95 ? -49.053 39.432 21.203 1.00 52.66 95 LYS A O 1
ATOM 764 N N . ALA A 1 96 ? -50.917 38.458 22.031 1.00 53.31 96 ALA A N 1
ATOM 765 C CA . ALA A 1 96 ? -51.860 39.511 21.703 1.00 53.31 96 ALA A CA 1
ATOM 766 C C . ALA A 1 96 ? -51.640 40.688 22.660 1.00 53.31 96 ALA A C 1
ATOM 768 O O . ALA A 1 96 ? -51.477 40.493 23.863 1.00 53.31 96 ALA A O 1
ATOM 769 N N . ASN A 1 97 ? -51.599 41.883 22.085 1.00 47.66 97 ASN A N 1
ATOM 770 C CA . ASN A 1 97 ? -51.580 43.151 22.786 1.00 47.66 97 ASN A CA 1
ATOM 771 C C . ASN A 1 97 ? -52.999 43.722 22.664 1.00 47.66 97 ASN A C 1
ATOM 773 O O . ASN A 1 97 ? -53.430 43.932 21.528 1.00 47.66 97 ASN A O 1
ATOM 777 N N . ASN A 1 98 ? -53.695 43.871 23.796 1.00 50.19 98 ASN A N 1
ATOM 778 C CA . ASN A 1 98 ? -54.743 44.851 24.141 1.00 50.19 98 ASN A CA 1
ATOM 779 C C . ASN A 1 98 ? -55.638 44.292 25.254 1.00 50.19 98 ASN A C 1
ATOM 781 O O . ASN A 1 98 ? -56.282 43.246 25.010 1.00 50.19 98 ASN A O 1
#